Protein AF-A0A2T2RFA3-F1 (afdb_monomer_lite)

Sequence (116 aa):
MELLLFIYRLWVMENLKELLQTNTIFVGEVLANYFSQQLERLSPLEEQIIDQLAIAPKGLTLNEIQTHLPETNDLSDVMTALNSLNRRCLLEKYPQNQVTYFTLIPSIKKYVSLKG

Foldseek 3Di:
DVVVVVVVVVVCVVVVLVVLQPDLPPPDPVVLVVLVVLQVPADPLLVLQQVVQLPVPQADFLVRSCVSDPPPDDSVNNVVSLVVCVVSQQWDWDDDPNTIGIHGRSNSSSSVVVVD

pLDDT: mean 81.98, std 13.63, range [50.31, 96.5]

Secondary structure (DSSP, 8-state):
-HHHHHHHHHHHHHHHHHHHHH-TT---HHHHHHHHHHHTT--HHHHHHHHHHHH-TT-EEHHHHHHTS-TT--HHHHHHHHHHHHHTT-EEEEEETTEEEEEE-HHHHHHHHHH-

Structure (mmCIF, N/CA/C/O backbone):
data_AF-A0A2T2RFA3-F1
#
_entry.id   AF-A0A2T2RFA3-F1
#
loop_
_atom_site.group_PDB
_atom_site.id
_atom_site.type_symbol
_atom_site.label_atom_id
_atom_site.label_alt_id
_atom_site.label_comp_id
_atom_site.label_asym_id
_atom_site.label_entity_id
_atom_site.label_seq_id
_atom_site.pdbx_PDB_ins_code
_atom_site.Cartn_x
_atom_site.Cartn_y
_atom_site.Cartn_z
_atom_site.occupancy
_atom_site.B_iso_or_equiv
_atom_site.auth_seq_id
_atom_site.auth_comp_id
_atom_site.auth_asym_id
_atom_site.auth_atom_id
_atom_site.pdbx_PDB_model_num
ATOM 1 N N . MET A 1 1 ? 28.878 17.794 0.780 1.00 58.59 1 MET A N 1
ATOM 2 C CA . MET A 1 1 ? 28.829 16.417 0.238 1.00 58.59 1 MET A CA 1
ATOM 3 C C . MET A 1 1 ? 27.450 15.776 0.427 1.00 58.59 1 MET A C 1
ATOM 5 O O . MET A 1 1 ? 26.949 15.196 -0.524 1.00 58.59 1 MET A O 1
ATOM 9 N N . GLU A 1 2 ? 26.779 15.951 1.574 1.00 68.81 2 GLU A N 1
ATOM 10 C CA . GLU A 1 2 ? 25.422 15.406 1.797 1.00 68.81 2 GLU A CA 1
ATOM 11 C C . GLU A 1 2 ? 24.323 16.006 0.907 1.00 68.81 2 GLU A C 1
ATOM 13 O O . GLU A 1 2 ? 23.447 15.278 0.453 1.00 68.81 2 GLU A O 1
ATOM 18 N N . LEU A 1 3 ? 24.398 17.300 0.575 1.00 64.88 3 LEU A N 1
ATOM 19 C CA . LEU A 1 3 ? 23.411 17.941 -0.307 1.00 64.88 3 LEU A CA 1
ATOM 20 C C . LEU A 1 3 ? 23.411 17.345 -1.725 1.00 64.88 3 LEU A C 1
ATOM 22 O O . LEU A 1 3 ? 22.363 17.156 -2.325 1.00 64.88 3 LEU A O 1
ATOM 26 N N . LEU A 1 4 ? 24.594 17.006 -2.243 1.00 62.94 4 LEU A N 1
ATOM 27 C CA . LEU A 1 4 ? 24.771 16.380 -3.558 1.00 62.94 4 LEU A CA 1
ATOM 28 C C . LEU A 1 4 ? 24.242 14.942 -3.570 1.00 62.94 4 LEU A C 1
ATOM 30 O O . LEU A 1 4 ? 23.599 14.538 -4.531 1.00 62.94 4 LEU A O 1
ATOM 34 N N . LEU A 1 5 ? 24.443 14.195 -2.479 1.00 60.69 5 LEU A N 1
ATOM 35 C CA . LEU A 1 5 ? 23.844 12.871 -2.292 1.00 60.69 5 LEU A CA 1
ATOM 36 C C . LEU A 1 5 ? 22.319 12.944 -2.175 1.00 60.69 5 LEU A C 1
ATOM 38 O O . LEU A 1 5 ? 21.632 12.072 -2.696 1.00 60.69 5 LEU A O 1
ATOM 42 N N . PHE A 1 6 ? 21.785 13.975 -1.521 1.00 66.94 6 PHE A N 1
ATOM 43 C CA . PHE A 1 6 ? 20.345 14.186 -1.401 1.00 66.94 6 PHE A CA 1
ATOM 44 C C . PHE A 1 6 ? 19.711 14.561 -2.746 1.00 66.94 6 PHE A C 1
ATOM 46 O O . PHE A 1 6 ? 18.720 13.952 -3.137 1.00 66.94 6 PHE A O 1
ATOM 53 N N . ILE A 1 7 ? 20.327 15.478 -3.497 1.00 67.56 7 ILE A N 1
ATOM 54 C CA . ILE A 1 7 ? 19.884 15.858 -4.847 1.00 67.56 7 ILE A CA 1
ATOM 55 C C . ILE A 1 7 ? 19.992 14.671 -5.808 1.00 67.56 7 ILE A C 1
ATOM 57 O O . ILE A 1 7 ? 19.060 14.416 -6.561 1.00 67.56 7 ILE A O 1
ATOM 61 N N . TYR A 1 8 ? 21.078 13.896 -5.748 1.00 67.25 8 TYR A N 1
ATOM 62 C CA . TYR A 1 8 ? 21.222 12.689 -6.562 1.00 67.25 8 TYR A CA 1
ATOM 63 C C . TYR A 1 8 ? 20.164 11.638 -6.210 1.00 67.25 8 TYR A C 1
ATOM 65 O O . TYR A 1 8 ? 19.570 11.048 -7.104 1.00 67.25 8 TYR A O 1
ATOM 73 N N . ARG A 1 9 ? 19.863 11.438 -4.919 1.00 59.44 9 ARG A N 1
ATOM 74 C CA . ARG A 1 9 ? 18.776 10.547 -4.483 1.00 59.44 9 ARG A CA 1
ATOM 75 C C . ARG A 1 9 ? 17.414 11.028 -4.972 1.00 59.44 9 ARG A C 1
ATOM 77 O O . ARG A 1 9 ? 16.651 10.205 -5.456 1.00 59.44 9 ARG A O 1
ATOM 84 N N . LEU A 1 10 ? 17.125 12.327 -4.891 1.00 63.59 10 LEU A N 1
ATOM 85 C CA . LEU A 1 10 ? 15.881 12.897 -5.413 1.00 63.59 10 LEU A CA 1
ATOM 86 C C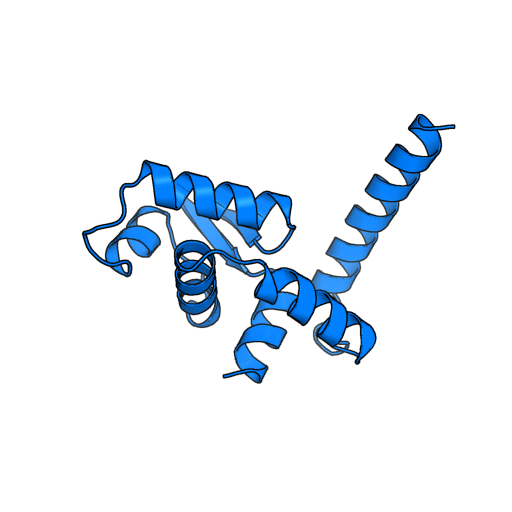 . LEU A 1 10 ? 15.770 12.712 -6.930 1.00 63.59 10 LEU A C 1
ATOM 88 O O . LEU A 1 10 ? 14.758 12.208 -7.402 1.00 63.59 10 LEU A O 1
ATOM 92 N N . TRP A 1 11 ? 16.836 13.015 -7.673 1.00 70.25 11 TRP A N 1
ATOM 93 C CA . TRP A 1 11 ? 16.880 12.839 -9.125 1.00 70.25 11 TRP A CA 1
ATOM 94 C C . TRP A 1 11 ? 16.722 11.368 -9.533 1.00 70.25 11 TRP A C 1
ATOM 96 O O . TRP A 1 11 ? 15.955 11.053 -10.440 1.00 70.25 11 TRP A O 1
ATOM 106 N N . VAL A 1 12 ? 17.385 10.441 -8.833 1.00 70.44 12 VAL A N 1
ATOM 107 C CA . VAL A 1 12 ? 17.218 8.998 -9.062 1.00 70.44 12 VAL A CA 1
ATOM 108 C C . VAL A 1 12 ? 15.795 8.546 -8.728 1.00 70.44 12 VAL A C 1
ATOM 110 O O . VAL A 1 12 ? 15.242 7.743 -9.469 1.00 70.44 12 VAL A O 1
ATOM 113 N N . MET A 1 13 ? 15.177 9.053 -7.657 1.00 63.12 13 MET A N 1
ATOM 114 C CA . MET A 1 13 ? 13.802 8.691 -7.291 1.00 63.12 13 MET A CA 1
ATOM 115 C C . MET A 1 13 ? 12.764 9.211 -8.293 1.00 63.12 13 MET A C 1
ATOM 117 O O . MET A 1 13 ? 11.825 8.480 -8.605 1.00 63.12 13 MET A O 1
ATOM 121 N N . GLU A 1 14 ? 12.937 10.424 -8.824 1.00 64.88 14 GLU A N 1
ATOM 122 C CA . GLU A 1 14 ? 12.066 10.972 -9.874 1.00 64.88 14 GLU A CA 1
ATOM 123 C C . GLU A 1 14 ? 12.174 10.164 -11.174 1.00 64.88 14 GLU A C 1
ATOM 125 O O . GLU A 1 14 ? 11.155 9.697 -11.683 1.00 64.88 14 GLU A O 1
ATOM 130 N N . ASN A 1 15 ? 13.396 9.895 -11.649 1.00 65.50 15 ASN A N 1
ATOM 131 C CA . ASN A 1 15 ? 13.612 9.087 -12.856 1.00 65.50 15 ASN A CA 1
ATOM 132 C C . ASN A 1 15 ? 13.173 7.631 -12.670 1.00 65.50 15 ASN A C 1
ATOM 134 O O . ASN A 1 15 ? 12.660 7.014 -13.600 1.00 65.50 15 ASN A O 1
ATOM 138 N N . LEU A 1 16 ? 13.354 7.063 -11.473 1.00 63.66 16 LEU A N 1
ATOM 139 C CA . LEU A 1 16 ? 12.864 5.722 -11.174 1.00 63.66 16 LEU A CA 1
ATOM 140 C C . LEU A 1 16 ? 11.339 5.700 -11.248 1.00 63.66 16 LEU A C 1
ATOM 142 O O . LEU A 1 16 ? 10.787 4.809 -11.877 1.00 63.66 16 LEU A O 1
ATOM 146 N N . LYS A 1 17 ? 10.647 6.688 -10.672 1.00 62.38 17 LYS A N 1
ATOM 147 C CA . LYS A 1 17 ? 9.185 6.763 -10.742 1.00 62.38 17 LYS A CA 1
ATOM 148 C C . LYS A 1 17 ? 8.692 6.850 -12.189 1.00 62.38 17 LYS A C 1
ATOM 150 O O . LYS A 1 17 ? 7.779 6.115 -12.552 1.00 62.38 17 LYS A O 1
ATOM 155 N N . GLU A 1 18 ? 9.333 7.667 -13.020 1.00 64.31 18 GLU A N 1
ATOM 156 C CA . GLU A 1 18 ? 9.027 7.772 -14.451 1.00 64.31 18 GLU A CA 1
ATOM 157 C C . GLU A 1 18 ? 9.288 6.449 -15.194 1.00 64.31 18 GLU A C 1
ATOM 159 O O . GLU A 1 18 ? 8.437 5.973 -15.949 1.00 64.31 18 GLU A O 1
ATOM 164 N N . LEU A 1 19 ? 10.410 5.778 -14.914 1.00 62.53 19 LEU A N 1
ATOM 165 C CA . LEU A 1 19 ? 10.733 4.462 -15.471 1.00 62.53 19 LEU A CA 1
ATOM 166 C C . LEU A 1 19 ? 9.687 3.400 -15.078 1.00 62.53 19 LEU A C 1
ATOM 168 O O . LEU A 1 19 ? 9.253 2.613 -15.922 1.00 62.53 19 LEU A O 1
ATOM 172 N N . LEU A 1 20 ? 9.263 3.398 -13.810 1.00 61.91 20 LEU A N 1
ATOM 173 C CA . LEU A 1 20 ? 8.259 2.481 -13.263 1.00 61.91 20 LEU A CA 1
ATOM 174 C C . LEU A 1 20 ? 6.851 2.734 -13.827 1.00 61.91 20 LEU A C 1
ATOM 176 O O . LEU A 1 20 ? 6.055 1.799 -13.923 1.00 61.91 20 LEU A O 1
ATOM 180 N N . GLN A 1 21 ? 6.547 3.974 -14.216 1.00 62.84 21 GLN A N 1
ATOM 181 C CA . GLN A 1 21 ? 5.287 4.346 -14.862 1.00 62.84 21 GLN A CA 1
ATOM 182 C C . GLN A 1 21 ? 5.276 4.013 -16.363 1.00 62.84 21 GLN A C 1
ATOM 184 O O . GLN A 1 21 ? 4.244 3.599 -16.888 1.00 62.84 21 GLN A O 1
ATOM 189 N N . THR A 1 22 ? 6.416 4.153 -17.047 1.00 56.75 22 THR A N 1
ATOM 190 C CA . THR A 1 22 ? 6.489 4.105 -18.521 1.00 56.75 22 THR A CA 1
ATOM 191 C C . THR A 1 22 ? 6.764 2.702 -19.073 1.00 56.75 22 THR A C 1
ATOM 193 O O . THR A 1 22 ? 6.323 2.377 -20.173 1.00 56.75 22 THR A O 1
ATOM 196 N N . ASN A 1 23 ? 7.440 1.826 -18.318 1.00 50.31 23 ASN A N 1
ATOM 197 C CA . ASN A 1 23 ? 7.857 0.506 -18.805 1.00 50.31 23 ASN A CA 1
ATOM 198 C C . ASN A 1 23 ? 7.178 -0.646 -18.057 1.00 50.31 23 ASN A C 1
ATOM 200 O O . ASN A 1 23 ? 7.757 -1.300 -17.193 1.00 50.31 23 ASN A O 1
ATOM 204 N N . THR A 1 24 ? 5.964 -0.991 -18.488 1.00 51.84 24 THR A N 1
ATOM 205 C CA . THR A 1 24 ? 5.216 -2.163 -18.001 1.00 51.84 24 THR A CA 1
ATOM 206 C C . THR A 1 24 ? 5.947 -3.491 -18.268 1.00 51.84 24 THR A C 1
ATOM 208 O O . THR A 1 24 ? 5.599 -4.510 -17.679 1.00 51.84 24 THR A O 1
ATOM 211 N N . ILE A 1 25 ? 6.942 -3.529 -19.162 1.00 50.91 25 ILE A N 1
ATOM 212 C CA . ILE A 1 25 ? 7.591 -4.763 -19.649 1.00 50.91 25 ILE A CA 1
ATOM 213 C C . ILE A 1 25 ? 8.868 -5.118 -18.871 1.00 50.91 25 ILE A C 1
ATOM 215 O O . ILE A 1 25 ? 9.264 -6.279 -18.863 1.00 50.91 25 ILE A O 1
ATOM 219 N N . PHE A 1 26 ? 9.477 -4.181 -18.144 1.00 53.22 26 PHE A N 1
ATOM 220 C CA . PHE A 1 26 ? 10.754 -4.434 -17.479 1.00 53.22 26 PHE A CA 1
ATOM 221 C C . PHE A 1 26 ? 10.572 -4.676 -15.980 1.00 53.22 26 PHE A C 1
ATOM 223 O O . PHE A 1 26 ? 11.025 -3.897 -15.153 1.00 53.22 26 PHE A O 1
ATOM 230 N N . VAL A 1 27 ? 9.939 -5.789 -15.608 1.00 58.66 27 VAL A N 1
ATOM 231 C CA . VAL A 1 27 ? 10.221 -6.390 -14.294 1.00 58.66 27 VAL A CA 1
ATOM 232 C C . VAL A 1 27 ? 11.395 -7.344 -14.511 1.00 58.66 27 VAL A C 1
ATOM 234 O O . VAL A 1 27 ? 11.239 -8.559 -14.530 1.00 58.66 27 VAL A O 1
ATOM 237 N N . GLY A 1 28 ? 12.570 -6.784 -14.815 1.00 64.94 28 GLY A N 1
ATOM 238 C CA . GLY A 1 28 ? 13.804 -7.567 -14.863 1.00 64.94 28 GLY A CA 1
ATOM 239 C C . GLY A 1 28 ? 14.138 -8.135 -13.479 1.00 64.94 28 GLY A C 1
ATOM 240 O O . GLY A 1 28 ? 13.632 -7.647 -12.468 1.00 64.94 28 GLY A O 1
ATOM 241 N N . GLU A 1 29 ? 15.026 -9.127 -13.419 1.00 64.19 29 GLU A N 1
ATOM 242 C CA . GLU A 1 29 ? 15.425 -9.823 -12.181 1.00 64.19 29 GLU A CA 1
ATOM 243 C C . GLU A 1 29 ? 15.843 -8.863 -11.049 1.00 64.19 29 GLU A C 1
ATOM 245 O O . GLU A 1 29 ? 15.455 -9.034 -9.897 1.00 64.19 29 GLU A O 1
ATOM 250 N N . VAL A 1 30 ? 16.555 -7.782 -11.383 1.00 66.19 30 VAL A N 1
ATOM 251 C CA . VAL A 1 30 ? 16.992 -6.764 -10.410 1.00 66.19 30 VAL A CA 1
ATOM 252 C C . VAL A 1 30 ? 15.811 -6.018 -9.779 1.00 66.19 30 VAL A C 1
ATOM 254 O O . VAL A 1 30 ? 15.798 -5.801 -8.569 1.00 66.19 30 VAL A O 1
ATOM 257 N N . LEU A 1 31 ? 14.805 -5.638 -10.573 1.00 74.00 31 LEU A N 1
ATOM 258 C CA . LEU A 1 31 ? 13.615 -4.950 -10.061 1.00 74.00 31 LEU A CA 1
ATOM 259 C C . LEU A 1 31 ? 12.702 -5.912 -9.301 1.00 74.00 31 LEU A C 1
ATOM 261 O O . LEU A 1 31 ? 12.148 -5.527 -8.277 1.00 74.00 31 LEU A O 1
ATOM 265 N N . ALA A 1 32 ? 12.603 -7.166 -9.748 1.00 76.88 32 ALA A N 1
ATOM 266 C CA . ALA A 1 32 ? 11.889 -8.215 -9.028 1.00 76.88 32 ALA A CA 1
ATOM 267 C C . ALA A 1 32 ? 12.484 -8.452 -7.630 1.00 76.88 32 ALA A C 1
ATOM 269 O O . ALA A 1 32 ? 11.738 -8.485 -6.654 1.00 76.88 32 ALA A O 1
ATOM 270 N N . ASN A 1 33 ? 13.815 -8.540 -7.527 1.00 79.62 33 ASN A N 1
ATOM 271 C CA . ASN A 1 33 ? 14.520 -8.682 -6.250 1.00 79.62 33 ASN A CA 1
ATOM 272 C C . ASN A 1 33 ? 14.388 -7.430 -5.373 1.00 79.62 33 ASN A C 1
ATOM 274 O O . ASN A 1 33 ? 14.240 -7.528 -4.158 1.00 79.62 33 ASN A O 1
ATOM 278 N N . TYR A 1 34 ? 14.415 -6.234 -5.967 1.00 82.50 34 TYR A N 1
ATOM 279 C CA . TYR A 1 34 ? 14.171 -5.009 -5.209 1.00 82.50 34 TYR A CA 1
ATOM 280 C C . TYR A 1 34 ? 12.743 -4.974 -4.645 1.00 82.50 34 TYR A C 1
ATOM 282 O O . TYR A 1 34 ? 12.556 -4.695 -3.462 1.00 82.50 34 TYR A O 1
ATOM 290 N N . PHE A 1 35 ? 11.734 -5.296 -5.459 1.00 84.75 35 PHE A N 1
ATOM 291 C CA . PHE A 1 35 ? 10.342 -5.342 -5.012 1.00 84.75 35 PHE A CA 1
ATOM 292 C C . PHE A 1 35 ? 10.113 -6.426 -3.964 1.00 84.75 35 PHE A C 1
ATOM 294 O O . PHE A 1 35 ? 9.455 -6.140 -2.965 1.00 84.75 35 PHE A O 1
ATOM 301 N N . SER A 1 36 ? 10.701 -7.616 -4.122 1.00 86.19 36 SER A N 1
ATOM 302 C CA . SER A 1 36 ? 10.596 -8.678 -3.117 1.00 86.19 36 SER A CA 1
ATOM 303 C C . SER A 1 36 ? 11.109 -8.198 -1.759 1.00 86.19 36 SER A C 1
ATOM 305 O O . SER A 1 36 ? 10.388 -8.291 -0.773 1.00 86.19 36 SER A O 1
ATOM 307 N N . GLN A 1 37 ? 12.283 -7.560 -1.722 1.00 87.38 37 GLN A N 1
ATOM 308 C CA . GLN A 1 37 ? 12.870 -7.022 -0.492 1.00 87.38 37 GLN A CA 1
ATOM 309 C C . GLN A 1 37 ? 12.040 -5.894 0.134 1.00 87.38 37 GLN A C 1
ATOM 311 O O . GLN A 1 37 ? 11.999 -5.766 1.358 1.00 87.38 37 GLN A O 1
ATOM 316 N N . GLN A 1 38 ? 11.398 -5.041 -0.674 1.00 86.06 38 GLN A N 1
ATOM 317 C CA . GLN A 1 38 ? 10.510 -4.002 -0.137 1.00 86.06 38 GLN A CA 1
ATOM 318 C C . GLN A 1 38 ? 9.241 -4.606 0.471 1.00 86.06 38 GLN A C 1
ATOM 320 O O . GLN A 1 38 ? 8.790 -4.134 1.520 1.00 86.06 38 GLN A O 1
ATOM 325 N N . LEU A 1 39 ? 8.692 -5.643 -0.170 1.00 89.19 39 LEU A N 1
ATOM 326 C CA . LEU A 1 39 ? 7.454 -6.303 0.237 1.00 89.19 39 LEU A CA 1
ATOM 327 C C . LEU A 1 39 ? 7.649 -7.253 1.432 1.00 89.19 39 LEU A C 1
ATOM 329 O O . LEU A 1 39 ? 6.783 -7.325 2.292 1.00 89.19 39 LEU A O 1
ATOM 333 N N . GLU A 1 40 ? 8.810 -7.898 1.570 1.00 90.50 40 GLU A N 1
ATOM 334 C CA . GLU A 1 40 ? 9.160 -8.733 2.739 1.00 90.50 40 GLU A CA 1
ATOM 335 C C . GLU A 1 40 ? 9.190 -7.954 4.064 1.00 90.50 40 GLU A C 1
ATOM 337 O O . GLU A 1 40 ? 9.125 -8.536 5.143 1.00 90.50 40 GLU A O 1
ATOM 342 N N . ARG A 1 41 ? 9.314 -6.625 3.999 1.00 90.56 41 ARG A N 1
ATOM 343 C CA . ARG A 1 41 ? 9.392 -5.739 5.170 1.00 90.56 41 ARG A CA 1
ATOM 344 C C . ARG A 1 41 ? 8.047 -5.108 5.514 1.00 90.56 41 ARG A C 1
ATOM 346 O O . ARG A 1 41 ? 8.027 -4.111 6.248 1.00 90.56 41 ARG A O 1
ATOM 353 N N . LEU A 1 42 ? 6.965 -5.562 4.892 1.00 94.31 42 LEU A N 1
ATOM 354 C CA . LEU A 1 42 ? 5.628 -5.081 5.195 1.00 94.31 42 LEU A CA 1
ATOM 355 C C . LEU A 1 42 ? 5.130 -5.716 6.490 1.00 94.31 42 LEU A C 1
ATOM 357 O O . LEU A 1 42 ? 5.378 -6.881 6.783 1.00 94.31 42 LEU A O 1
ATOM 361 N N . SER A 1 43 ? 4.438 -4.915 7.284 1.00 94.31 43 SER A N 1
ATOM 362 C CA . SER A 1 43 ? 3.599 -5.422 8.360 1.00 94.31 43 SER A CA 1
ATOM 363 C C . SER A 1 43 ? 2.397 -6.184 7.782 1.00 94.31 43 SER A C 1
ATOM 365 O O . SER A 1 43 ? 2.003 -5.920 6.643 1.00 94.31 43 SER A O 1
ATOM 367 N N . PRO A 1 44 ? 1.740 -7.049 8.574 1.00 93.31 44 PRO A N 1
ATOM 368 C CA . PRO A 1 44 ? 0.551 -7.769 8.118 1.00 93.31 44 PRO A CA 1
ATOM 369 C C . PRO A 1 44 ? -0.560 -6.849 7.588 1.00 93.31 44 PRO A C 1
ATOM 371 O O . PRO A 1 44 ? -1.220 -7.170 6.606 1.00 93.31 44 PRO A O 1
ATOM 374 N N . LEU A 1 45 ? -0.744 -5.674 8.202 1.00 94.00 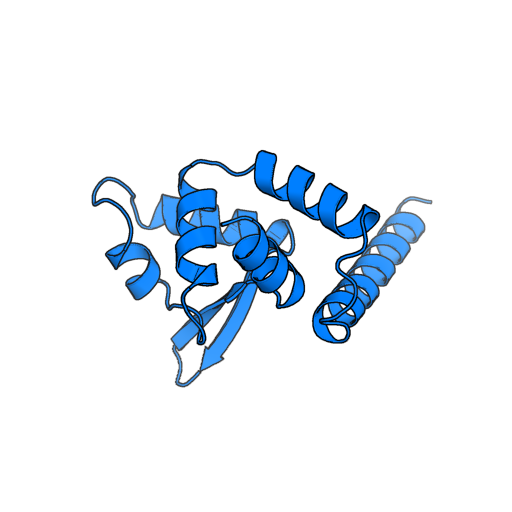45 LEU A N 1
ATOM 375 C CA . LEU A 1 45 ? -1.728 -4.688 7.749 1.00 94.00 45 LEU A CA 1
ATOM 376 C C . LEU A 1 45 ? -1.336 -4.058 6.404 1.00 94.00 45 LEU A C 1
ATOM 378 O O . LEU A 1 45 ? -2.183 -3.847 5.541 1.00 94.00 45 LEU A O 1
ATOM 382 N N . GLU A 1 46 ? -0.052 -3.756 6.211 1.00 95.44 46 GLU A N 1
ATOM 383 C CA . GLU A 1 46 ? 0.441 -3.227 4.937 1.00 95.44 46 GLU A CA 1
ATOM 384 C C . GLU A 1 46 ? 0.284 -4.252 3.806 1.00 95.44 46 GLU A C 1
ATOM 386 O O . GLU A 1 46 ? -0.112 -3.872 2.707 1.00 95.44 46 GLU A O 1
ATOM 391 N N . GLU A 1 47 ? 0.551 -5.532 4.073 1.00 94.00 47 GLU A N 1
ATOM 392 C CA . GLU A 1 47 ? 0.369 -6.627 3.112 1.00 94.00 47 GLU A CA 1
ATOM 393 C C . GLU A 1 47 ? -1.104 -6.771 2.702 1.00 94.00 47 GLU A C 1
ATOM 395 O O . GLU A 1 47 ? -1.411 -6.725 1.512 1.00 94.00 47 GLU A O 1
ATOM 400 N N . GLN A 1 48 ? -2.029 -6.777 3.671 1.00 93.69 48 GLN A N 1
ATOM 401 C CA . GLN A 1 48 ? -3.473 -6.797 3.396 1.00 93.69 48 GLN A CA 1
ATOM 402 C C . GLN A 1 48 ? -3.922 -5.628 2.507 1.00 93.69 48 GLN A C 1
ATOM 404 O O . GLN A 1 48 ? -4.725 -5.809 1.590 1.00 93.69 48 GLN A O 1
ATOM 409 N N . ILE A 1 49 ? -3.401 -4.422 2.753 1.00 95.12 49 ILE A N 1
ATOM 410 C CA . ILE A 1 49 ? -3.709 -3.243 1.933 1.00 95.12 49 ILE A CA 1
ATOM 411 C C . ILE A 1 49 ? -3.145 -3.403 0.513 1.00 95.12 49 ILE A C 1
ATOM 413 O O . ILE A 1 49 ? -3.831 -3.068 -0.454 1.00 95.12 49 ILE A O 1
ATOM 417 N N . ILE A 1 50 ? -1.914 -3.907 0.361 1.00 94.31 50 ILE A N 1
ATOM 418 C CA . ILE A 1 50 ? -1.315 -4.162 -0.957 1.00 94.31 50 ILE A CA 1
ATOM 419 C C . ILE A 1 50 ? -2.163 -5.159 -1.754 1.00 94.31 50 ILE A C 1
ATOM 421 O O . ILE A 1 50 ? -2.471 -4.881 -2.915 1.00 94.31 50 ILE A O 1
ATOM 425 N N . ASP A 1 51 ? -2.589 -6.261 -1.138 1.00 91.81 51 ASP A N 1
ATOM 426 C CA . ASP A 1 51 ? -3.383 -7.302 -1.798 1.00 91.81 51 ASP A CA 1
ATOM 427 C C . ASP A 1 51 ? -4.728 -6.766 -2.303 1.00 91.81 51 ASP A C 1
ATOM 429 O O . ASP A 1 51 ? -5.103 -6.984 -3.460 1.00 91.81 51 ASP A O 1
ATOM 433 N N . GLN A 1 52 ? -5.427 -5.978 -1.482 1.00 92.94 52 GLN A N 1
ATOM 434 C CA . GLN A 1 52 ? -6.675 -5.323 -1.886 1.00 92.94 52 GLN A CA 1
ATOM 435 C C . GLN A 1 52 ? -6.467 -4.355 -3.059 1.00 92.94 52 GLN A C 1
ATOM 437 O O . GLN A 1 52 ? -7.237 -4.343 -4.023 1.00 92.94 52 GLN A O 1
ATOM 442 N N . LEU A 1 53 ? -5.409 -3.542 -3.009 1.00 93.94 53 LEU A N 1
ATOM 443 C CA . LEU A 1 53 ? -5.107 -2.575 -4.065 1.00 93.94 53 LEU A CA 1
ATOM 444 C C . LEU A 1 53 ? -4.621 -3.240 -5.362 1.00 93.94 53 LEU A C 1
ATOM 446 O O . LEU A 1 53 ? -4.803 -2.672 -6.446 1.00 93.94 53 LEU A O 1
ATOM 450 N N . ALA A 1 54 ? -4.026 -4.433 -5.277 1.00 91.31 54 ALA A N 1
ATOM 451 C CA . ALA A 1 54 ? -3.587 -5.199 -6.438 1.00 91.31 54 ALA A CA 1
ATOM 452 C C . ALA A 1 54 ? -4.775 -5.637 -7.306 1.00 91.31 54 ALA A C 1
ATOM 454 O O . ALA A 1 54 ? -4.717 -5.502 -8.531 1.00 91.31 54 ALA A O 1
ATOM 455 N N . ILE A 1 55 ? -5.873 -6.069 -6.678 1.00 90.50 55 ILE A N 1
ATOM 456 C CA . ILE A 1 55 ? -7.080 -6.527 -7.380 1.00 90.50 55 ILE A CA 1
ATOM 457 C C . ILE A 1 55 ? -8.056 -5.397 -7.737 1.00 90.50 55 ILE A C 1
ATOM 459 O O . ILE A 1 55 ? -8.936 -5.607 -8.567 1.00 90.50 55 ILE A O 1
ATOM 463 N N . ALA A 1 56 ? -7.905 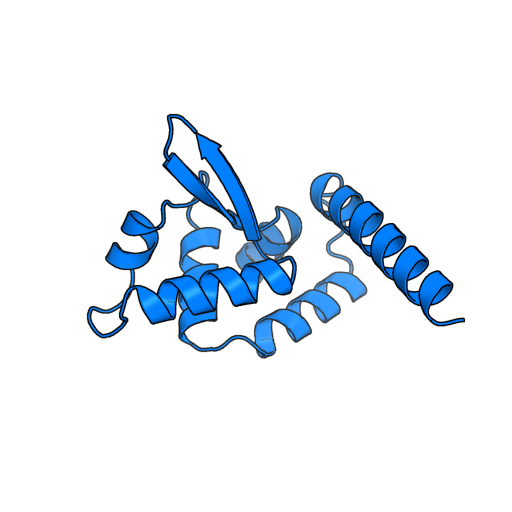-4.198 -7.163 1.00 92.19 56 ALA A N 1
ATOM 464 C CA . ALA A 1 56 ? -8.766 -3.043 -7.427 1.00 92.19 56 ALA A CA 1
ATOM 465 C C . ALA A 1 56 ? -8.265 -2.225 -8.638 1.00 92.19 56 ALA A C 1
ATOM 467 O O . ALA A 1 56 ? -7.311 -1.450 -8.507 1.00 92.19 56 ALA A O 1
ATOM 468 N N . PRO A 1 57 ? -8.874 -2.311 -9.841 1.00 86.31 57 PRO A N 1
ATOM 469 C CA . PRO A 1 57 ? -8.316 -1.692 -11.049 1.00 86.31 57 PRO A CA 1
ATOM 470 C C . PRO A 1 57 ? -8.273 -0.165 -10.964 1.00 86.31 57 PRO A C 1
ATOM 472 O O . PRO A 1 57 ? -7.307 0.447 -11.410 1.00 86.31 57 PRO A O 1
ATOM 475 N N . LYS A 1 58 ? -9.292 0.425 -10.332 1.00 90.31 58 LYS A N 1
ATOM 476 C CA . LYS A 1 58 ? -9.432 1.867 -10.093 1.00 90.31 58 LYS A CA 1
ATOM 477 C C . LYS A 1 58 ? -8.853 2.296 -8.740 1.00 90.31 58 LYS A C 1
ATOM 479 O O . LYS A 1 58 ? -9.093 3.410 -8.301 1.00 90.31 58 LYS A O 1
ATOM 484 N N . GLY A 1 59 ? -8.101 1.442 -8.050 1.00 94.12 59 GLY A N 1
ATOM 485 C CA . GLY A 1 59 ? -7.731 1.723 -6.667 1.00 94.12 59 GLY A CA 1
ATOM 486 C C . GLY A 1 59 ? -8.951 1.804 -5.745 1.00 94.12 59 GLY A C 1
ATOM 487 O O . GLY A 1 59 ? -10.070 1.491 -6.151 1.00 94.12 59 GLY A O 1
ATOM 488 N N . LEU A 1 60 ? -8.713 2.205 -4.501 1.00 96.44 60 LEU A N 1
ATOM 489 C CA . LEU A 1 60 ? -9.716 2.250 -3.440 1.00 96.44 60 LEU A CA 1
ATOM 490 C C . LEU A 1 60 ? -9.617 3.566 -2.674 1.00 96.44 60 LEU A C 1
ATOM 492 O O . LEU A 1 60 ? -8.539 4.141 -2.521 1.00 96.44 60 LEU A O 1
ATOM 496 N N . THR A 1 61 ? -10.741 4.038 -2.167 1.00 95.81 61 THR A N 1
ATOM 497 C CA . THR A 1 61 ? -10.816 5.121 -1.187 1.00 95.81 61 THR A CA 1
ATOM 498 C C . THR A 1 61 ? -10.416 4.618 0.200 1.00 95.81 61 THR A C 1
ATOM 500 O O . THR A 1 61 ? -10.413 3.419 0.465 1.00 95.81 61 THR A O 1
ATOM 503 N N . LEU A 1 62 ? -10.114 5.536 1.122 1.00 94.00 62 LEU A N 1
ATOM 504 C CA . LEU A 1 62 ? -9.800 5.175 2.511 1.00 94.00 62 LEU A CA 1
ATOM 505 C C . LEU A 1 62 ? -10.924 4.355 3.162 1.00 94.00 62 LEU A C 1
ATOM 507 O O . LEU A 1 62 ? -10.651 3.355 3.814 1.00 94.00 62 LEU A O 1
ATOM 511 N N . ASN A 1 63 ? -12.176 4.755 2.932 1.00 91.69 63 ASN A N 1
ATOM 512 C CA . ASN A 1 63 ? -13.338 4.053 3.467 1.00 91.69 63 ASN A CA 1
ATOM 513 C C . ASN A 1 63 ? -13.469 2.646 2.866 1.00 91.69 63 ASN A C 1
ATOM 515 O O . ASN A 1 63 ? -13.686 1.685 3.594 1.00 91.69 63 ASN A O 1
ATOM 519 N N . GLU A 1 64 ? -13.273 2.499 1.552 1.00 94.31 64 GLU A N 1
ATOM 520 C CA . GLU A 1 64 ? -13.285 1.178 0.917 1.00 94.31 64 GLU A CA 1
ATOM 521 C C . GLU A 1 64 ? -12.168 0.286 1.471 1.00 94.31 64 GLU A C 1
ATOM 523 O O . GLU A 1 64 ? -12.441 -0.856 1.824 1.00 94.31 64 GLU A O 1
ATOM 528 N N . ILE A 1 65 ? -10.944 0.796 1.639 1.00 94.06 65 ILE A N 1
ATOM 529 C CA . ILE A 1 65 ? -9.842 0.030 2.249 1.00 94.06 65 ILE A CA 1
ATOM 530 C C . ILE A 1 65 ? -10.239 -0.463 3.644 1.00 94.06 65 ILE A C 1
ATOM 532 O O . ILE A 1 65 ? -10.084 -1.641 3.947 1.00 94.06 65 ILE A O 1
ATOM 536 N N . GLN A 1 66 ? -10.820 0.404 4.476 1.00 90.88 66 GLN A N 1
ATOM 537 C CA . GLN A 1 66 ? -11.281 0.007 5.807 1.00 90.88 66 GLN A CA 1
ATOM 538 C C . GLN A 1 66 ? -12.344 -1.092 5.770 1.00 90.88 66 GLN A C 1
ATOM 540 O O . GLN A 1 66 ? -12.257 -2.032 6.550 1.00 90.88 66 GLN A O 1
ATOM 545 N N . THR A 1 67 ? -13.316 -1.016 4.856 1.00 89.38 67 THR A N 1
ATOM 54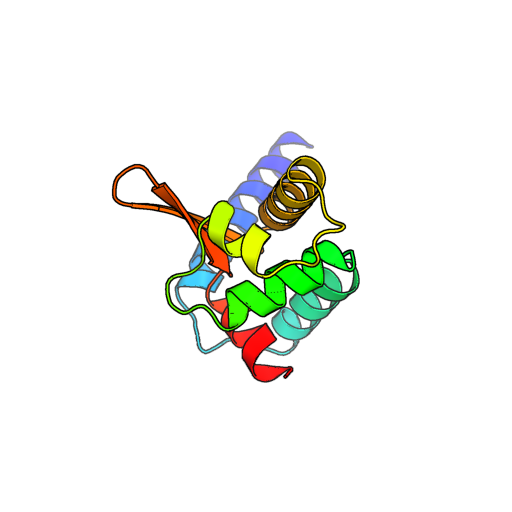6 C CA . THR A 1 67 ? -14.397 -2.018 4.777 1.00 89.38 67 THR A CA 1
ATOM 547 C C . THR A 1 67 ? -13.929 -3.420 4.386 1.00 89.38 67 THR A C 1
ATOM 549 O O . THR A 1 67 ? -14.624 -4.390 4.674 1.00 89.38 67 THR A O 1
ATOM 552 N N . HIS A 1 68 ? -12.769 -3.541 3.738 1.00 85.62 68 HIS A N 1
ATOM 553 C CA . HIS A 1 68 ? -12.197 -4.832 3.349 1.00 85.62 68 HIS A CA 1
ATOM 554 C C . HIS A 1 68 ? -11.217 -5.387 4.397 1.00 85.62 68 HIS A C 1
ATOM 556 O O . HIS A 1 68 ? -10.725 -6.507 4.245 1.00 85.62 68 HIS A O 1
ATOM 562 N N . LEU A 1 69 ? -10.897 -4.614 5.439 1.00 84.94 69 LEU A N 1
ATOM 563 C CA . LEU A 1 69 ? -10.012 -5.029 6.523 1.00 84.94 69 LEU A CA 1
ATOM 564 C C . LEU A 1 69 ? -10.817 -5.623 7.692 1.00 84.94 69 LEU A C 1
ATOM 566 O O . LEU A 1 69 ? -11.973 -5.254 7.896 1.00 84.94 69 LEU A O 1
ATOM 570 N N . PRO A 1 70 ? -10.220 -6.527 8.491 1.00 78.19 70 PRO A N 1
ATOM 571 C CA . PRO A 1 70 ? -10.845 -7.008 9.720 1.00 78.19 70 PRO A CA 1
ATOM 572 C C . PRO A 1 70 ? -11.231 -5.852 10.657 1.00 78.19 70 PRO A C 1
ATOM 574 O O . PRO A 1 70 ? -10.467 -4.897 10.801 1.00 78.19 70 PRO A O 1
ATOM 577 N N . GLU A 1 71 ? -12.366 -5.980 11.357 1.00 69.19 71 GLU A N 1
ATOM 578 C CA . GLU A 1 71 ? -12.913 -4.961 12.282 1.00 69.19 71 GLU A CA 1
ATOM 579 C C . GLU A 1 71 ? -11.948 -4.548 13.411 1.00 69.19 71 GLU A C 1
ATOM 581 O O . GLU A 1 71 ? -12.156 -3.540 14.079 1.00 69.19 71 GLU A O 1
ATOM 586 N N . THR A 1 72 ? -10.875 -5.309 13.629 1.00 68.19 72 THR A N 1
ATOM 587 C CA . THR A 1 72 ? -9.854 -5.042 14.648 1.00 68.19 72 THR A CA 1
ATOM 588 C C . THR A 1 72 ? -8.901 -3.899 14.299 1.00 68.19 72 THR A C 1
ATOM 590 O O . THR A 1 72 ? -8.116 -3.508 15.159 1.00 68.19 72 THR A O 1
ATOM 593 N N . ASN A 1 73 ? -8.916 -3.388 13.065 1.00 76.81 73 ASN A N 1
ATOM 594 C CA . ASN A 1 73 ? -7.987 -2.348 12.626 1.00 76.81 73 ASN A CA 1
ATOM 595 C C . ASN A 1 73 ? -8.618 -0.953 12.753 1.00 76.81 73 ASN A C 1
ATOM 597 O O . ASN A 1 73 ? -9.561 -0.623 12.032 1.00 76.81 73 ASN A O 1
ATOM 601 N N . ASP A 1 74 ? -8.064 -0.111 13.629 1.00 86.25 74 ASP A N 1
ATOM 602 C CA . ASP A 1 74 ? -8.482 1.288 13.750 1.00 86.25 74 ASP A CA 1
ATOM 603 C C . ASP A 1 74 ? -8.059 2.091 12.500 1.00 86.25 74 ASP A C 1
ATOM 605 O O . ASP A 1 74 ? -7.039 1.825 11.857 1.00 86.25 74 ASP A O 1
ATOM 609 N N . LEU A 1 75 ? -8.826 3.130 12.166 1.00 88.75 75 LEU A N 1
ATOM 610 C CA . LEU A 1 75 ? -8.527 4.096 11.111 1.00 88.75 75 LEU A CA 1
ATOM 611 C C . LEU A 1 75 ? -7.112 4.673 11.232 1.00 88.75 75 LEU A C 1
ATOM 613 O O . LEU A 1 75 ? -6.446 4.894 10.218 1.00 88.75 75 LEU A O 1
ATOM 617 N N . SER A 1 76 ? -6.651 4.909 12.461 1.00 91.00 76 SER A N 1
ATOM 618 C CA . SER A 1 76 ? -5.299 5.403 12.731 1.00 91.00 76 SER A CA 1
ATOM 619 C C . SER A 1 76 ? -4.218 4.443 12.215 1.00 91.00 76 SER A C 1
ATOM 621 O O . SER A 1 76 ? -3.241 4.878 11.594 1.00 91.00 76 SER A O 1
ATOM 623 N N . ASP A 1 77 ? -4.414 3.137 12.397 1.00 92.25 77 ASP A N 1
ATOM 624 C CA . ASP A 1 77 ? -3.467 2.114 11.953 1.00 92.25 77 ASP A CA 1
ATOM 625 C C . ASP A 1 77 ? -3.468 1.993 10.428 1.00 92.25 77 ASP A C 1
ATOM 627 O O . ASP A 1 77 ? -2.404 1.966 9.805 1.00 92.25 77 ASP A O 1
ATOM 631 N N . VAL A 1 78 ? -4.651 2.039 9.805 1.00 94.31 78 VAL A N 1
ATOM 632 C CA . VAL A 1 78 ? -4.792 2.043 8.338 1.00 94.31 78 VAL A CA 1
ATOM 633 C C . VAL A 1 78 ? -4.102 3.261 7.723 1.00 94.31 78 VAL A C 1
ATOM 635 O O . VAL A 1 78 ? -3.346 3.137 6.758 1.00 94.31 78 VAL A O 1
ATOM 638 N N . MET A 1 79 ? -4.298 4.447 8.302 1.00 93.88 79 MET A N 1
ATOM 639 C CA . MET A 1 79 ? -3.634 5.673 7.852 1.00 93.88 79 MET A CA 1
ATOM 640 C C . MET A 1 79 ? -2.115 5.605 8.027 1.00 93.88 79 MET A C 1
ATOM 642 O O . MET A 1 79 ? -1.368 6.058 7.154 1.00 93.88 79 MET A O 1
ATOM 646 N N . THR A 1 80 ? -1.650 5.008 9.125 1.00 95.00 80 THR A N 1
ATOM 647 C CA . THR A 1 80 ? -0.223 4.793 9.387 1.00 95.00 80 THR A CA 1
ATOM 648 C C . THR A 1 80 ? 0.388 3.842 8.359 1.00 95.00 80 THR A C 1
ATOM 650 O O . THR A 1 80 ? 1.433 4.160 7.781 1.00 95.00 80 THR A O 1
ATOM 653 N N . ALA A 1 81 ? -0.291 2.734 8.054 1.00 95.50 81 ALA A N 1
ATOM 654 C CA . ALA A 1 81 ? 0.120 1.778 7.032 1.00 95.50 81 ALA A CA 1
ATOM 655 C C . ALA A 1 81 ? 0.161 2.424 5.636 1.00 95.50 81 ALA A C 1
ATOM 657 O O . ALA A 1 81 ? 1.189 2.371 4.960 1.00 95.50 81 ALA A O 1
ATOM 658 N N . LEU A 1 82 ? -0.891 3.145 5.230 1.00 95.56 82 LEU A N 1
ATOM 659 C CA . LEU A 1 82 ? -0.922 3.874 3.954 1.00 95.56 82 LEU A CA 1
ATOM 660 C C . LEU A 1 82 ? 0.193 4.920 3.848 1.00 95.56 82 LEU A C 1
ATOM 662 O O . LEU A 1 82 ? 0.777 5.110 2.777 1.00 95.56 82 LEU A O 1
ATOM 666 N N . ASN A 1 83 ? 0.513 5.613 4.943 1.00 94.31 83 ASN A N 1
ATOM 667 C CA . ASN A 1 83 ? 1.607 6.576 4.956 1.00 94.31 83 ASN A CA 1
ATOM 668 C C . ASN A 1 83 ? 2.975 5.887 4.829 1.00 94.31 83 ASN A C 1
ATOM 670 O O . ASN A 1 83 ? 3.827 6.348 4.068 1.00 94.31 83 ASN A O 1
ATOM 674 N N . SER A 1 84 ? 3.181 4.769 5.525 1.00 95.00 84 SER A N 1
ATOM 675 C CA . SER A 1 84 ? 4.398 3.961 5.406 1.00 95.00 84 SER A CA 1
ATOM 676 C C . SER A 1 84 ? 4.593 3.437 3.979 1.00 95.00 84 SER A C 1
ATOM 678 O O . SER A 1 84 ? 5.647 3.667 3.382 1.00 95.00 84 SER A O 1
ATOM 680 N N . LEU A 1 85 ? 3.554 2.855 3.374 1.00 94.75 85 LEU A N 1
ATOM 681 C CA . LEU A 1 85 ? 3.571 2.389 1.984 1.00 94.75 85 LEU A CA 1
ATOM 682 C C . LEU A 1 85 ? 3.870 3.523 0.987 1.00 94.75 85 LEU A C 1
ATOM 684 O O . LEU A 1 85 ? 4.659 3.355 0.054 1.00 94.75 85 LEU A O 1
ATOM 688 N N . ASN A 1 86 ? 3.304 4.711 1.211 1.00 91.44 86 ASN A N 1
ATOM 689 C CA . ASN A 1 86 ? 3.587 5.895 0.400 1.00 91.44 86 ASN A CA 1
ATOM 690 C C . ASN A 1 86 ? 5.053 6.355 0.528 1.00 91.44 86 ASN A C 1
ATOM 692 O O . ASN A 1 86 ? 5.679 6.690 -0.475 1.00 91.44 86 ASN A O 1
ATOM 696 N N . ARG A 1 87 ? 5.632 6.333 1.739 1.00 90.25 87 ARG A N 1
ATOM 697 C CA . ARG A 1 87 ? 7.053 6.672 1.975 1.00 90.25 87 ARG A CA 1
ATOM 698 C C . ARG A 1 87 ? 8.021 5.707 1.290 1.00 90.25 87 ARG A C 1
ATOM 700 O O . ARG A 1 87 ? 9.124 6.118 0.945 1.00 90.25 87 ARG A O 1
ATOM 707 N N . ARG A 1 88 ? 7.613 4.450 1.097 1.00 88.31 88 ARG A N 1
ATOM 708 C CA . ARG A 1 88 ? 8.368 3.427 0.352 1.00 88.31 88 ARG A CA 1
ATOM 709 C C . ARG A 1 88 ? 8.149 3.496 -1.163 1.00 88.31 88 ARG A C 1
ATOM 711 O O . ARG A 1 88 ? 8.666 2.648 -1.879 1.00 88.31 88 ARG A O 1
ATOM 718 N N . CYS A 1 89 ? 7.383 4.477 -1.647 1.00 87.56 89 CYS A N 1
ATOM 719 C CA . CYS A 1 89 ? 7.012 4.608 -3.055 1.00 87.56 89 CYS A CA 1
ATOM 720 C C . CYS A 1 89 ? 6.327 3.347 -3.607 1.00 87.56 89 CYS A C 1
ATOM 722 O O . CYS A 1 89 ? 6.636 2.911 -4.708 1.00 87.56 89 CYS A O 1
ATOM 724 N N . LEU A 1 90 ? 5.406 2.748 -2.844 1.00 90.38 90 LEU A N 1
ATOM 725 C CA . LEU A 1 90 ? 4.603 1.602 -3.301 1.00 90.38 90 LEU A CA 1
ATOM 726 C C . LEU A 1 90 ? 3.202 2.014 -3.777 1.00 90.38 90 LEU A C 1
ATOM 728 O O . LEU A 1 90 ? 2.552 1.266 -4.507 1.00 90.38 90 LEU A O 1
ATOM 732 N N . LEU A 1 91 ? 2.755 3.212 -3.388 1.00 92.25 91 LEU A N 1
ATOM 733 C CA . LEU A 1 91 ? 1.423 3.743 -3.665 1.00 92.25 91 LEU A CA 1
ATOM 734 C C . LEU A 1 91 ? 1.462 5.009 -4.516 1.00 92.25 91 LEU A C 1
ATOM 736 O O . LEU A 1 91 ? 2.386 5.818 -4.428 1.00 92.25 91 LEU A O 1
ATOM 740 N N . GLU A 1 92 ? 0.374 5.220 -5.243 1.00 91.00 92 GLU A N 1
ATOM 741 C CA . GLU A 1 92 ? -0.025 6.495 -5.818 1.00 91.00 92 GLU A CA 1
ATOM 742 C C . GLU A 1 92 ? -1.351 6.933 -5.197 1.00 91.00 92 GLU A C 1
ATOM 744 O O . GLU A 1 92 ? -2.206 6.114 -4.849 1.00 91.00 92 GLU A O 1
ATOM 749 N N . LYS A 1 93 ? -1.511 8.249 -5.058 1.00 92.31 93 LYS A N 1
ATOM 750 C CA . LYS A 1 93 ? -2.749 8.879 -4.605 1.00 92.31 93 LYS A CA 1
ATOM 751 C C . LYS A 1 93 ? -3.219 9.811 -5.696 1.00 92.31 93 LYS A C 1
ATOM 753 O O . LYS A 1 93 ? -2.418 10.606 -6.190 1.00 92.31 93 LYS A O 1
ATOM 758 N N . TYR A 1 94 ? -4.493 9.749 -6.042 1.00 91.88 94 TYR A N 1
ATOM 759 C CA . TYR A 1 94 ? -5.056 10.665 -7.018 1.00 91.88 94 TYR A CA 1
ATOM 760 C C . TYR A 1 94 ? -6.437 11.155 -6.565 1.00 91.88 94 TYR A C 1
ATOM 762 O O . TYR A 1 94 ? -7.271 10.357 -6.128 1.00 91.88 94 TYR A O 1
ATOM 770 N N . PRO A 1 95 ? -6.679 12.476 -6.600 1.00 92.56 95 PRO A N 1
ATOM 771 C CA . PRO A 1 95 ? -7.980 13.033 -6.275 1.00 92.56 95 PRO A CA 1
ATOM 772 C C . PRO A 1 95 ? -8.934 12.887 -7.467 1.00 92.56 95 PRO A C 1
ATOM 774 O O . PRO A 1 95 ? -8.587 13.211 -8.601 1.00 92.56 95 PRO A O 1
ATOM 777 N N . GLN A 1 96 ? -10.166 12.460 -7.206 1.00 93.12 96 GLN A N 1
ATOM 778 C CA . GLN A 1 96 ? -11.255 12.418 -8.176 1.00 93.12 96 GLN A CA 1
ATOM 779 C C . GLN A 1 96 ? -12.563 12.785 -7.471 1.00 93.12 96 GLN A C 1
ATOM 781 O O . GLN A 1 96 ? -12.929 12.167 -6.476 1.00 93.12 96 GLN A O 1
ATOM 786 N N . ASN A 1 97 ? -13.279 13.794 -7.979 1.00 91.88 97 ASN A N 1
ATOM 787 C CA . ASN A 1 97 ? -14.558 14.258 -7.419 1.00 91.88 97 ASN A CA 1
ATOM 788 C C . ASN A 1 97 ? -14.509 14.523 -5.897 1.00 91.88 97 ASN A C 1
ATOM 790 O O . ASN A 1 97 ? -15.389 14.083 -5.169 1.00 91.88 97 ASN A O 1
ATOM 794 N N . GLN A 1 98 ? -13.470 15.224 -5.420 1.00 91.7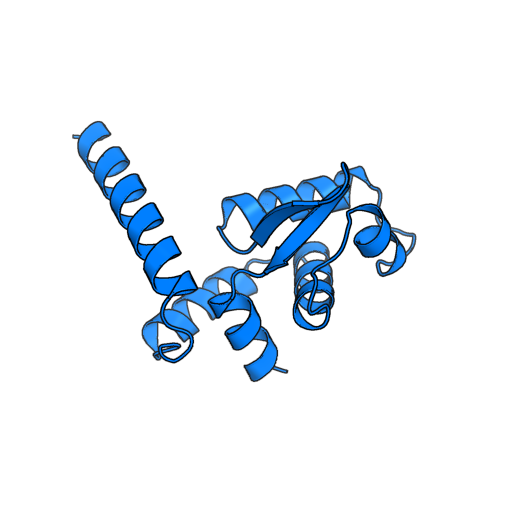5 98 GLN A N 1
ATOM 795 C CA . GLN A 1 98 ? -13.225 15.524 -3.993 1.00 91.75 98 GLN A CA 1
ATOM 796 C C . GLN A 1 98 ? -12.910 14.304 -3.105 1.00 91.75 98 GLN A C 1
ATOM 798 O O . GLN A 1 98 ? -12.773 14.444 -1.892 1.00 91.75 98 GLN A O 1
ATOM 803 N N . VAL A 1 99 ? -12.726 13.126 -3.700 1.00 93.81 99 VAL A N 1
ATOM 804 C CA . VAL A 1 99 ? -12.357 11.894 -3.002 1.00 93.81 99 VAL A CA 1
ATOM 805 C C . VAL A 1 99 ? -10.940 11.489 -3.398 1.00 93.81 99 VAL A C 1
ATOM 807 O O . VAL A 1 99 ? -10.569 11.559 -4.568 1.00 93.81 99 VAL A O 1
ATOM 810 N N . THR A 1 100 ? -10.128 11.074 -2.426 1.00 94.69 100 THR A N 1
ATOM 811 C CA . THR A 1 100 ? -8.776 10.560 -2.691 1.00 94.69 100 THR A CA 1
ATOM 812 C C . THR A 1 100 ? -8.825 9.052 -2.888 1.00 94.69 100 THR A C 1
ATOM 814 O O . THR A 1 100 ? -9.252 8.327 -1.988 1.00 94.69 100 THR A O 1
ATOM 817 N N . TYR A 1 101 ? -8.334 8.596 -4.037 1.00 96.50 101 TYR A N 1
ATOM 818 C CA . TYR A 1 101 ? -8.125 7.186 -4.339 1.00 96.50 101 TYR A CA 1
ATOM 819 C C . TYR A 1 101 ? -6.661 6.818 -4.129 1.00 96.50 101 TYR A C 1
ATOM 821 O O . TYR A 1 101 ? -5.758 7.606 -4.419 1.00 96.50 101 TYR A O 1
ATOM 829 N N . PHE A 1 102 ? -6.442 5.604 -3.642 1.00 96.44 102 PHE A N 1
ATOM 830 C CA . PHE A 1 102 ? -5.143 4.978 -3.457 1.00 96.44 102 PHE A CA 1
ATOM 831 C C . PHE A 1 102 ? -5.025 3.818 -4.445 1.00 96.44 1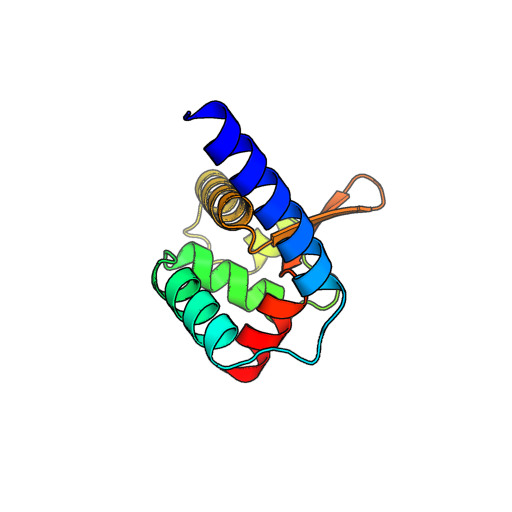02 PHE A C 1
ATOM 833 O O . PHE A 1 102 ? -5.955 3.030 -4.593 1.00 96.44 102 PHE A O 1
ATOM 840 N N . THR A 1 103 ? -3.892 3.695 -5.126 1.00 95.75 103 THR A N 1
ATOM 841 C CA . THR A 1 103 ? -3.568 2.547 -5.988 1.00 95.75 103 THR A CA 1
ATOM 842 C C . THR A 1 103 ? -2.097 2.187 -5.833 1.00 95.75 103 THR A C 1
ATOM 844 O O . THR A 1 103 ? -1.304 2.997 -5.360 1.00 95.75 103 THR A O 1
ATOM 847 N N . LEU A 1 104 ? -1.715 0.979 -6.238 1.00 92.94 104 LEU A N 1
ATOM 848 C CA . LEU A 1 104 ? -0.308 0.613 -6.388 1.00 92.94 104 LEU A CA 1
ATOM 849 C C . LEU A 1 104 ? 0.298 1.325 -7.602 1.00 92.94 104 LEU A C 1
ATOM 851 O O . LEU A 1 104 ? -0.391 1.506 -8.611 1.00 92.94 104 LEU A O 1
ATOM 855 N N . ILE A 1 105 ? 1.595 1.640 -7.534 1.00 88.12 105 ILE A N 1
ATOM 856 C CA . ILE A 1 105 ? 2.369 2.021 -8.728 1.00 88.12 105 ILE A CA 1
ATOM 857 C C . ILE A 1 105 ? 2.263 0.885 -9.767 1.00 88.12 105 ILE A C 1
ATOM 859 O O . ILE A 1 105 ? 2.351 -0.286 -9.377 1.00 88.12 105 ILE A O 1
ATOM 863 N N . PRO A 1 106 ? 2.112 1.175 -11.076 1.00 85.44 106 PRO A N 1
ATOM 864 C CA . PRO A 1 106 ? 1.866 0.155 -12.103 1.00 85.44 106 PRO A CA 1
ATOM 865 C C . PRO A 1 106 ? 2.838 -1.034 -12.094 1.00 85.44 106 PRO A C 1
ATOM 867 O O . PRO A 1 106 ? 2.416 -2.184 -12.225 1.00 85.44 106 PRO A O 1
ATOM 870 N N . SER A 1 107 ? 4.133 -0.784 -11.893 1.00 81.69 107 SER A N 1
ATOM 871 C CA . SER A 1 107 ? 5.159 -1.829 -11.808 1.00 81.69 107 SER A CA 1
ATOM 872 C C . SER A 1 107 ? 5.000 -2.737 -10.583 1.00 81.69 107 SER A C 1
ATOM 874 O O . SER A 1 107 ? 5.165 -3.949 -10.702 1.00 81.69 107 SER A O 1
ATOM 876 N N . ILE A 1 108 ? 4.644 -2.169 -9.422 1.00 86.88 108 ILE A N 1
ATOM 877 C CA . ILE A 1 108 ? 4.364 -2.918 -8.188 1.00 86.88 108 ILE A CA 1
ATOM 878 C C . ILE A 1 108 ? 3.098 -3.743 -8.366 1.00 86.88 108 ILE A C 1
ATOM 880 O O . ILE A 1 108 ? 3.093 -4.927 -8.046 1.00 86.88 108 ILE A O 1
ATOM 884 N N . LYS A 1 109 ? 2.050 -3.147 -8.946 1.00 87.81 109 LYS A N 1
ATOM 885 C CA . LYS A 1 109 ? 0.799 -3.846 -9.246 1.00 87.81 109 LYS A CA 1
ATOM 886 C C . LYS A 1 109 ? 1.051 -5.080 -10.099 1.00 87.81 109 LYS A C 1
ATOM 888 O O . LYS A 1 109 ? 0.639 -6.173 -9.734 1.00 87.81 109 LYS A O 1
ATOM 893 N N . LYS A 1 110 ? 1.811 -4.917 -11.186 1.00 82.50 110 LYS A N 1
ATOM 894 C CA . LYS A 1 110 ? 2.203 -6.029 -12.052 1.00 82.50 110 LYS A CA 1
ATOM 895 C C . LYS A 1 110 ? 3.034 -7.076 -11.310 1.00 82.50 110 LYS A C 1
ATOM 897 O O . LYS A 1 110 ? 2.796 -8.258 -11.507 1.00 82.50 110 LYS A O 1
ATOM 902 N N . TYR A 1 111 ? 3.989 -6.662 -10.478 1.00 85.12 111 TYR A N 1
ATOM 903 C CA . TYR A 1 111 ? 4.802 -7.591 -9.691 1.00 85.12 111 TYR A CA 1
ATOM 904 C C . TYR A 1 111 ? 3.947 -8.435 -8.733 1.00 85.12 111 TYR A C 1
ATOM 906 O O . TYR A 1 111 ? 4.068 -9.656 -8.728 1.00 85.12 111 TYR A O 1
ATOM 914 N N . VAL A 1 112 ? 3.049 -7.801 -7.972 1.00 86.25 112 VAL A N 1
ATOM 915 C CA . VAL A 1 112 ? 2.157 -8.490 -7.025 1.00 86.25 112 VAL A CA 1
ATOM 916 C C . VAL A 1 112 ? 1.207 -9.435 -7.766 1.00 86.25 112 VAL A C 1
ATOM 918 O O . VAL A 1 112 ? 1.092 -10.595 -7.384 1.00 86.25 112 VAL A O 1
ATOM 921 N N . SER A 1 113 ? 0.616 -8.999 -8.884 1.00 81.00 113 SER A N 1
ATOM 922 C CA . SER A 1 113 ? -0.264 -9.842 -9.712 1.00 81.00 113 SER A CA 1
ATOM 923 C C . SER A 1 113 ? 0.432 -11.029 -10.393 1.00 81.00 113 SER A C 1
ATOM 925 O O . SER A 1 113 ? -0.262 -11.900 -10.899 1.00 81.00 113 SER A O 1
ATOM 927 N N . LEU A 1 114 ? 1.767 -11.059 -10.460 1.00 76.00 114 LEU A N 1
ATOM 928 C CA . LEU A 1 114 ? 2.539 -12.193 -10.990 1.00 76.00 114 LEU A CA 1
ATOM 929 C C . LEU A 1 114 ? 3.001 -13.169 -9.895 1.00 76.00 114 LEU A C 1
ATOM 931 O O . LEU A 1 114 ? 3.456 -14.263 -10.223 1.00 76.00 114 LEU A O 1
ATOM 935 N N . LYS A 1 115 ? 2.959 -12.755 -8.621 1.00 67.12 115 LYS A N 1
ATOM 936 C CA . LYS A 1 115 ? 3.405 -13.552 -7.467 1.00 67.12 115 LYS A CA 1
ATOM 937 C C . LYS A 1 115 ? 2.268 -14.387 -6.852 1.00 67.12 115 LYS A C 1
ATOM 939 O O . LYS A 1 115 ? 2.569 -15.369 -6.177 1.00 67.12 115 LYS A O 1
ATOM 944 N N . GLY A 1 116 ? 1.011 -13.986 -7.062 1.00 51.34 116 GLY A N 1
ATOM 945 C CA . GLY A 1 116 ? -0.194 -14.740 -6.679 1.00 51.34 116 GLY A CA 1
ATOM 946 C C . GLY A 1 116 ? -0.640 -15.714 -7.758 1.00 51.34 116 GLY A C 1
ATOM 947 O O . GLY A 1 116 ? -1.178 -16.775 -7.378 1.00 51.34 116 GLY A O 1
#

Radius of gyration: 15.07 Å; chains: 1; bounding box: 43×33×34 Å